Protein AF-A0A951KEY5-F1 (afdb_monomer_lite)

Sequence (68 aa):
MPWAGGLLTLGAMAAMGLPGLAVFVSEFMSIMGGYEAYPVQGVLAATGIVLSAMYLLYMLARVVFGPI

Structure (mmCIF, N/CA/C/O backbone):
data_AF-A0A951KEY5-F1
#
_entry.id   AF-A0A951KEY5-F1
#
loop_
_atom_site.group_PDB
_atom_site.id
_atom_site.type_symbol
_atom_site.label_atom_id
_atom_site.label_alt_id
_atom_site.label_comp_id
_atom_site.label_asym_id
_atom_site.label_entity_id
_atom_site.label_seq_id
_atom_site.pdbx_PDB_ins_code
_atom_site.Cartn_x
_atom_site.Cartn_y
_atom_site.Cartn_z
_atom_site.occupancy
_atom_site.B_iso_or_equiv
_atom_site.auth_seq_id
_atom_site.auth_comp_id
_atom_site.auth_asym_id
_atom_site.auth_atom_id
_atom_site.pdbx_PDB_model_num
ATOM 1 N N . MET A 1 1 ? -10.579 -2.558 21.577 1.00 79.06 1 MET A N 1
ATOM 2 C CA . MET A 1 1 ? -9.426 -2.268 22.463 1.00 79.06 1 MET A CA 1
ATOM 3 C C . MET A 1 1 ? -8.596 -1.148 21.839 1.00 79.06 1 MET A C 1
ATOM 5 O O . MET A 1 1 ? -7.954 -1.403 20.827 1.00 79.06 1 MET A O 1
ATOM 9 N N . PRO A 1 2 ? -8.634 0.083 22.377 1.00 82.88 2 PRO A N 1
ATOM 10 C CA . PRO A 1 2 ? -8.118 1.274 21.686 1.00 82.88 2 PRO A CA 1
ATOM 11 C C . PRO A 1 2 ? -6.607 1.231 21.397 1.00 82.88 2 PRO A C 1
ATOM 13 O O . PRO A 1 2 ? -6.181 1.590 20.305 1.00 82.88 2 PRO A O 1
ATOM 16 N N . TRP A 1 3 ? -5.798 0.718 22.326 1.00 92.19 3 TRP A N 1
ATOM 17 C CA . TRP A 1 3 ? -4.344 0.608 22.155 1.00 92.19 3 TRP A CA 1
ATOM 18 C C . TRP A 1 3 ? -3.948 -0.402 21.065 1.00 92.19 3 TRP A C 1
ATOM 20 O O . TRP A 1 3 ? -3.076 -0.118 20.249 1.00 92.19 3 TRP A O 1
ATOM 30 N N . ALA A 1 4 ? -4.624 -1.555 21.011 1.00 91.88 4 ALA A N 1
ATOM 31 C CA . ALA A 1 4 ? -4.349 -2.601 20.029 1.00 91.88 4 ALA A CA 1
ATOM 32 C C . ALA A 1 4 ? -4.701 -2.133 18.610 1.00 91.88 4 ALA A C 1
ATOM 34 O O . ALA A 1 4 ? -3.924 -2.341 17.684 1.00 91.88 4 ALA A O 1
ATOM 35 N N . GLY A 1 5 ? -5.835 -1.438 18.454 1.00 92.31 5 GLY A N 1
ATOM 36 C CA . GLY A 1 5 ? -6.229 -0.839 17.177 1.00 92.31 5 GLY A CA 1
ATOM 37 C C . GLY A 1 5 ? -5.249 0.237 16.707 1.00 92.31 5 GLY A C 1
ATOM 38 O O . GLY A 1 5 ? -4.861 0.240 15.540 1.00 92.31 5 GLY A O 1
ATOM 39 N N . GLY A 1 6 ? -4.786 1.103 17.615 1.00 92.88 6 GLY A N 1
ATOM 40 C CA . GLY A 1 6 ? -3.797 2.137 17.297 1.00 92.88 6 GLY A CA 1
ATOM 41 C C . GLY A 1 6 ? -2.451 1.558 16.850 1.00 92.88 6 GLY A C 1
ATOM 42 O O . GLY A 1 6 ? -1.942 1.937 15.797 1.00 92.88 6 GLY A O 1
ATOM 43 N N . LEU A 1 7 ? -1.904 0.594 17.599 1.00 94.81 7 LEU A N 1
ATOM 44 C CA . LEU A 1 7 ? -0.636 -0.058 17.250 1.00 94.81 7 LEU A CA 1
ATOM 45 C C . LEU A 1 7 ? -0.732 -0.859 15.947 1.00 94.81 7 LEU A C 1
ATOM 47 O O . LEU A 1 7 ? 0.174 -0.777 15.121 1.00 94.81 7 LEU A O 1
ATOM 51 N N . LEU A 1 8 ? -1.832 -1.589 15.734 1.00 94.62 8 LEU A N 1
ATOM 52 C CA . LEU A 1 8 ? -2.056 -2.328 14.490 1.00 94.62 8 LEU A CA 1
ATOM 53 C C . LEU A 1 8 ? -2.155 -1.381 13.291 1.00 94.62 8 LEU A C 1
ATOM 55 O O . LEU A 1 8 ? -1.572 -1.662 12.249 1.00 94.62 8 LEU A O 1
ATOM 59 N N . THR A 1 9 ? -2.840 -0.246 13.447 1.00 94.12 9 THR A N 1
ATOM 60 C CA . THR A 1 9 ? -2.948 0.772 12.393 1.00 94.12 9 THR A CA 1
ATOM 61 C C . THR A 1 9 ? -1.581 1.361 12.064 1.00 94.12 9 THR A C 1
ATOM 63 O O . THR A 1 9 ? -1.202 1.381 10.899 1.00 94.12 9 THR A O 1
ATOM 66 N N . LEU A 1 10 ? -0.797 1.768 13.067 1.00 94.31 10 LEU A N 1
ATOM 67 C CA . LEU A 1 10 ? 0.557 2.293 12.850 1.00 94.31 10 LEU A CA 1
ATOM 68 C C . LEU A 1 10 ? 1.483 1.261 12.193 1.00 94.31 10 LEU A C 1
ATOM 70 O O . LEU A 1 10 ? 2.194 1.589 11.245 1.00 94.31 10 LEU A O 1
ATOM 74 N N . GLY A 1 11 ? 1.447 0.012 12.660 1.00 94.06 11 GLY A N 1
ATOM 75 C CA . GLY A 1 11 ? 2.224 -1.079 12.076 1.00 94.06 11 GLY A CA 1
ATOM 76 C C . GLY A 1 11 ? 1.820 -1.376 10.631 1.00 94.06 11 GLY A C 1
ATOM 77 O O . GLY A 1 11 ? 2.684 -1.522 9.772 1.00 94.06 11 GLY A O 1
ATOM 78 N N . ALA A 1 12 ? 0.519 -1.399 10.337 1.00 94.00 12 ALA A N 1
ATOM 79 C CA . ALA A 1 12 ? 0.010 -1.593 8.983 1.00 94.00 12 ALA A CA 1
ATOM 80 C C . ALA A 1 12 ? 0.387 -0.430 8.052 1.00 94.00 12 ALA A C 1
ATOM 82 O O . ALA A 1 12 ? 0.785 -0.684 6.920 1.00 94.00 12 ALA A O 1
ATOM 83 N N . MET A 1 13 ? 0.352 0.821 8.531 1.00 94.12 13 MET A N 1
ATOM 84 C CA . MET A 1 13 ? 0.855 1.977 7.774 1.00 94.12 13 MET A CA 1
ATOM 85 C C . MET A 1 13 ? 2.358 1.857 7.488 1.00 94.12 13 MET A C 1
ATOM 87 O O . MET A 1 13 ? 2.803 2.160 6.383 1.00 94.12 13 MET A O 1
ATOM 91 N N . ALA A 1 14 ? 3.151 1.379 8.452 1.00 93.69 14 ALA A N 1
ATOM 92 C CA . ALA A 1 14 ? 4.581 1.152 8.244 1.00 93.69 14 ALA A CA 1
ATOM 93 C C . ALA A 1 14 ? 4.838 0.040 7.219 1.00 93.69 14 ALA A C 1
ATOM 95 O O . ALA A 1 14 ? 5.715 0.189 6.375 1.00 93.69 14 ALA A O 1
ATOM 96 N N . ALA A 1 15 ? 4.057 -1.042 7.269 1.00 91.94 15 ALA A N 1
ATOM 97 C CA . ALA A 1 15 ? 4.199 -2.202 6.391 1.00 91.94 15 ALA A CA 1
ATOM 98 C C . ALA A 1 15 ? 3.786 -1.941 4.932 1.00 91.94 15 ALA A C 1
ATOM 100 O O . ALA A 1 15 ? 4.260 -2.638 4.045 1.00 91.94 15 ALA A O 1
ATOM 101 N N . MET A 1 16 ? 2.921 -0.956 4.671 1.00 92.44 16 MET A N 1
ATOM 102 C CA . MET A 1 16 ? 2.550 -0.546 3.306 1.00 92.44 16 MET A CA 1
ATOM 103 C C . MET A 1 16 ? 3.471 0.530 2.709 1.00 92.44 16 MET A C 1
ATOM 105 O O . MET A 1 16 ? 3.128 1.119 1.685 1.00 92.44 16 MET A O 1
ATOM 109 N N . GLY A 1 17 ? 4.602 0.827 3.358 1.00 89.69 17 GLY A N 1
ATOM 110 C CA . GLY A 1 17 ? 5.591 1.767 2.836 1.00 89.69 17 GLY A CA 1
ATOM 111 C C . GLY A 1 17 ? 5.136 3.228 2.885 1.00 89.69 17 GLY A C 1
ATOM 112 O O . GLY A 1 17 ? 5.415 3.992 1.966 1.00 89.69 17 GLY A O 1
ATOM 113 N N . LEU A 1 18 ? 4.414 3.655 3.928 1.00 92.06 18 LEU A N 1
ATOM 114 C CA . LEU A 1 18 ? 4.001 5.058 4.037 1.00 92.06 18 LEU A CA 1
ATOM 115 C C . LEU A 1 18 ? 5.232 5.981 4.209 1.00 92.06 18 LEU A C 1
ATOM 117 O O . LEU A 1 18 ? 6.086 5.698 5.060 1.00 92.06 18 LEU A O 1
ATOM 121 N N . PRO A 1 19 ? 5.338 7.096 3.455 1.00 89.00 19 PRO A N 1
ATOM 122 C CA . PRO A 1 19 ? 6.463 8.014 3.585 1.00 89.00 19 PRO A CA 1
ATOM 123 C C . PRO A 1 19 ? 6.625 8.531 5.016 1.00 89.00 19 PRO A C 1
ATOM 125 O O . PRO A 1 19 ? 5.663 8.957 5.649 1.00 89.00 19 PRO A O 1
ATOM 128 N N . GLY A 1 20 ? 7.859 8.499 5.521 1.00 88.62 20 GLY A N 1
ATOM 129 C CA . GLY A 1 20 ? 8.176 8.883 6.901 1.00 88.62 20 GLY A CA 1
ATOM 130 C C . GLY A 1 20 ? 8.156 7.727 7.906 1.00 88.62 20 GLY A C 1
ATOM 131 O O . GLY A 1 20 ? 8.505 7.940 9.065 1.00 88.62 20 GLY A O 1
ATOM 132 N N . LEU A 1 21 ? 7.810 6.508 7.478 1.00 91.81 21 LEU A N 1
ATOM 133 C CA . LEU A 1 21 ? 7.951 5.289 8.279 1.00 91.81 21 LEU A CA 1
ATOM 134 C C . LEU A 1 21 ? 9.165 4.462 7.836 1.00 91.81 21 LEU A C 1
ATOM 136 O O . LEU A 1 21 ? 9.712 4.644 6.749 1.00 91.81 21 LEU A O 1
ATOM 140 N N . ALA A 1 22 ? 9.600 3.552 8.711 1.00 86.06 22 ALA A N 1
ATOM 141 C CA . ALA A 1 22 ? 10.895 2.879 8.609 1.00 86.06 22 ALA A CA 1
ATOM 142 C C . ALA A 1 22 ? 11.116 2.092 7.301 1.00 86.06 22 ALA A C 1
ATOM 144 O O . ALA A 1 22 ? 12.245 2.017 6.826 1.00 86.06 22 ALA A O 1
ATOM 145 N N . VAL A 1 23 ? 10.060 1.519 6.715 1.00 88.75 23 VAL A N 1
ATOM 146 C CA . VAL A 1 23 ? 10.166 0.594 5.570 1.00 88.75 23 VAL A CA 1
ATOM 147 C C . VAL A 1 23 ? 10.232 1.328 4.221 1.00 88.75 23 VAL A C 1
ATOM 149 O O . VAL A 1 23 ? 10.860 0.843 3.279 1.00 88.75 23 VAL A O 1
ATOM 152 N N . PHE A 1 24 ? 9.675 2.543 4.140 1.00 91.88 24 PHE A N 1
ATOM 153 C CA . PHE A 1 24 ? 9.520 3.267 2.874 1.00 91.88 24 PHE A CA 1
ATOM 154 C C . PHE A 1 24 ? 10.850 3.527 2.159 1.00 91.88 24 PHE A C 1
ATOM 156 O O . PHE A 1 24 ? 10.955 3.321 0.953 1.00 91.88 24 PHE A O 1
ATOM 163 N N . VAL A 1 25 ? 11.880 3.969 2.890 1.00 92.31 25 VAL A N 1
ATOM 164 C CA . VAL A 1 25 ? 13.155 4.378 2.277 1.00 92.31 25 VAL A CA 1
ATOM 165 C C . VAL A 1 25 ? 13.838 3.198 1.584 1.00 92.31 25 VAL A C 1
ATOM 167 O O . VAL A 1 25 ? 14.308 3.345 0.456 1.00 92.31 25 VAL A O 1
ATOM 170 N N . SER A 1 26 ? 13.858 2.020 2.216 1.00 92.00 26 SER A N 1
ATOM 171 C CA . SER A 1 26 ? 14.473 0.832 1.619 1.00 92.00 26 SER A CA 1
ATOM 172 C C . SER A 1 26 ? 13.660 0.276 0.452 1.00 92.00 26 SER A C 1
ATOM 174 O O . SER A 1 26 ? 14.249 -0.105 -0.557 1.00 92.00 26 SER A O 1
ATOM 176 N N . GLU A 1 27 ? 12.326 0.254 0.551 1.00 92.69 27 GLU A N 1
ATOM 177 C CA . GLU A 1 27 ? 11.465 -0.207 -0.547 1.00 92.69 27 GLU A CA 1
ATOM 178 C C . GLU A 1 27 ? 11.572 0.706 -1.769 1.00 92.69 27 GLU A C 1
ATOM 180 O O . GLU A 1 27 ? 11.766 0.228 -2.888 1.00 92.69 27 GLU A O 1
ATOM 185 N N . PHE A 1 28 ? 11.516 2.022 -1.559 1.00 91.81 28 PHE A N 1
ATOM 186 C CA . PHE A 1 28 ? 11.600 2.992 -2.644 1.00 91.81 28 PHE A CA 1
ATOM 187 C C . PHE A 1 28 ? 12.949 2.918 -3.368 1.00 91.81 28 PHE A C 1
ATOM 189 O O . PHE A 1 28 ? 12.986 2.827 -4.596 1.00 91.81 28 PHE A O 1
ATOM 196 N N . MET A 1 29 ? 14.062 2.891 -2.624 1.00 94.00 29 MET A N 1
ATOM 197 C CA . MET A 1 29 ? 15.397 2.758 -3.219 1.00 94.00 29 MET A CA 1
ATOM 198 C C . MET A 1 29 ? 15.575 1.421 -3.946 1.00 94.00 29 MET A C 1
ATOM 200 O O . MET A 1 29 ? 16.159 1.388 -5.030 1.00 94.00 29 MET A O 1
ATOM 204 N N . SER A 1 30 ? 15.052 0.326 -3.384 1.00 93.69 30 SER A N 1
ATOM 205 C CA . SER A 1 30 ? 15.150 -0.998 -4.001 1.00 93.69 30 SER A CA 1
ATOM 206 C C . SER A 1 30 ? 14.375 -1.079 -5.317 1.00 93.69 30 SER A C 1
ATOM 208 O O . SER A 1 30 ? 14.895 -1.640 -6.281 1.00 93.69 30 SER A O 1
ATOM 210 N N . ILE A 1 31 ? 13.181 -0.484 -5.398 1.00 94.44 31 ILE A N 1
ATOM 211 C CA . ILE A 1 31 ? 12.401 -0.448 -6.644 1.00 94.44 31 ILE A CA 1
ATOM 212 C C . ILE A 1 31 ? 13.046 0.464 -7.678 1.00 94.44 31 ILE A C 1
ATOM 214 O O . ILE A 1 31 ? 13.124 0.074 -8.839 1.00 94.44 31 ILE A O 1
ATOM 218 N N . MET A 1 32 ? 13.537 1.640 -7.282 1.00 94.50 32 MET A N 1
ATOM 219 C CA . MET A 1 32 ? 14.215 2.553 -8.207 1.00 94.50 32 MET A CA 1
ATOM 220 C C . MET A 1 32 ? 15.458 1.902 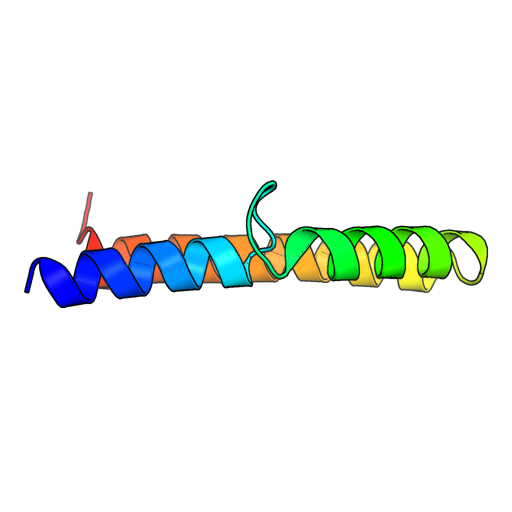-8.824 1.00 94.50 32 MET A C 1
ATOM 222 O O . MET A 1 32 ? 15.575 1.847 -10.047 1.00 94.50 32 MET A O 1
ATOM 226 N N . GLY A 1 33 ? 16.336 1.317 -8.002 1.00 95.19 33 GLY A N 1
ATOM 227 C CA . GLY A 1 33 ? 17.510 0.595 -8.506 1.00 95.19 33 GLY A CA 1
ATOM 228 C C . GLY A 1 33 ? 17.140 -0.665 -9.298 1.00 95.19 33 GLY A C 1
ATOM 229 O O . GLY A 1 33 ? 17.761 -0.978 -10.313 1.00 95.19 33 GLY A O 1
ATOM 230 N N . GLY A 1 34 ? 16.090 -1.374 -8.876 1.00 94.62 34 GLY A N 1
ATOM 231 C CA . GLY A 1 34 ? 15.567 -2.538 -9.588 1.00 94.62 34 GLY A CA 1
ATOM 232 C C . GLY A 1 34 ? 14.997 -2.188 -10.962 1.00 94.62 34 GLY A C 1
ATOM 233 O O . GLY A 1 34 ? 15.210 -2.937 -11.909 1.00 94.62 34 GLY A O 1
ATOM 234 N N . TYR A 1 35 ? 14.322 -1.047 -11.093 1.00 94.62 35 TYR A N 1
ATOM 235 C CA . TYR A 1 35 ? 13.758 -0.573 -12.354 1.00 94.62 35 TYR A CA 1
ATOM 236 C C . TYR A 1 35 ? 14.841 -0.142 -13.350 1.00 94.62 35 TYR A C 1
ATOM 238 O O . TYR A 1 35 ? 14.719 -0.446 -14.536 1.00 94.62 35 TYR A O 1
ATOM 246 N N . GLU A 1 36 ? 15.915 0.501 -12.878 1.00 94.75 36 GLU A N 1
ATOM 247 C CA . GLU A 1 36 ? 17.065 0.859 -13.723 1.00 94.75 36 GLU A CA 1
ATOM 248 C C . GLU A 1 36 ? 17.758 -0.376 -14.319 1.00 94.75 36 GLU A C 1
ATOM 250 O O . GLU A 1 36 ? 18.128 -0.367 -15.493 1.00 94.75 36 GLU A O 1
ATOM 255 N N . ALA A 1 37 ? 17.907 -1.451 -13.540 1.00 95.81 37 ALA A N 1
ATOM 256 C CA . ALA A 1 37 ? 18.534 -2.688 -14.008 1.00 95.81 37 ALA A CA 1
ATOM 257 C C . ALA A 1 37 ? 17.573 -3.595 -14.802 1.00 95.81 37 ALA A C 1
ATOM 259 O O . ALA A 1 37 ? 17.967 -4.225 -15.784 1.00 95.81 37 ALA A O 1
ATOM 260 N N . TYR A 1 38 ? 16.316 -3.684 -14.363 1.00 96.06 38 TYR A N 1
ATOM 261 C CA . TYR A 1 38 ? 15.326 -4.654 -14.823 1.00 96.06 38 TYR A CA 1
ATOM 262 C C . TYR A 1 38 ? 13.918 -4.028 -14.847 1.00 96.06 38 TYR A C 1
ATOM 264 O O . TYR A 1 38 ? 13.127 -4.220 -13.918 1.00 96.06 38 TYR A O 1
ATOM 272 N N . PRO A 1 39 ? 13.553 -3.295 -15.914 1.00 92.75 39 PRO A N 1
ATOM 273 C CA . PRO A 1 39 ? 12.346 -2.468 -15.923 1.00 92.75 39 PRO A CA 1
ATOM 274 C C . PRO A 1 39 ? 11.047 -3.272 -15.774 1.00 92.75 39 PRO A C 1
ATOM 276 O O . PRO A 1 39 ? 10.141 -2.846 -15.062 1.00 92.75 39 PRO A O 1
ATOM 279 N N . VAL A 1 40 ? 10.948 -4.464 -16.377 1.00 96.19 40 VAL A N 1
ATOM 280 C CA . VAL A 1 40 ? 9.745 -5.315 -16.268 1.00 96.19 40 VAL A CA 1
ATOM 281 C C . VAL A 1 40 ? 9.542 -5.793 -14.827 1.00 96.19 40 VAL A C 1
ATOM 283 O O . VAL A 1 40 ? 8.439 -5.721 -14.286 1.00 96.19 40 VAL A O 1
ATOM 286 N N . GLN A 1 41 ? 10.616 -6.241 -14.181 1.00 95.31 41 GLN A N 1
ATOM 287 C CA . GLN A 1 41 ? 10.618 -6.681 -12.790 1.00 95.31 41 GLN A CA 1
ATOM 288 C C . GLN A 1 41 ? 10.353 -5.508 -11.840 1.00 95.31 41 GLN A C 1
ATOM 290 O O . GLN A 1 41 ? 9.621 -5.677 -10.869 1.00 95.31 41 GLN A O 1
ATOM 295 N N . GLY A 1 42 ? 10.879 -4.318 -12.145 1.00 94.69 42 GLY A N 1
ATOM 296 C CA . GLY A 1 42 ? 10.597 -3.090 -11.402 1.00 94.69 42 GLY A CA 1
ATOM 297 C C . GLY A 1 42 ? 9.114 -2.706 -11.438 1.00 94.69 42 GLY A C 1
ATOM 298 O O . GLY A 1 42 ? 8.541 -2.394 -10.395 1.00 94.69 42 GLY A O 1
ATOM 299 N N . VAL A 1 43 ? 8.457 -2.813 -12.600 1.00 95.06 43 VAL A N 1
ATOM 300 C CA . VAL A 1 43 ? 7.000 -2.600 -12.712 1.00 95.06 43 VAL A CA 1
ATOM 301 C C . VAL A 1 43 ? 6.232 -3.631 -11.884 1.00 95.06 43 VAL A C 1
ATOM 303 O O . VAL A 1 43 ? 5.330 -3.259 -11.133 1.00 95.06 43 VAL A O 1
ATOM 306 N N . LEU A 1 44 ? 6.606 -4.912 -11.956 1.00 95.75 44 LEU A N 1
ATOM 307 C CA . LEU A 1 44 ? 5.978 -5.958 -11.140 1.00 95.75 44 LEU A CA 1
ATOM 308 C C . LEU A 1 44 ? 6.155 -5.692 -9.635 1.00 95.75 44 LEU A C 1
ATOM 310 O O . LEU A 1 44 ? 5.186 -5.783 -8.880 1.00 95.75 44 LEU A O 1
ATOM 314 N N . ALA A 1 45 ? 7.348 -5.289 -9.197 1.00 94.19 45 ALA A N 1
ATOM 315 C CA . ALA A 1 45 ? 7.610 -4.926 -7.806 1.00 94.19 45 ALA A CA 1
ATOM 316 C C . ALA A 1 45 ? 6.747 -3.735 -7.352 1.00 94.19 45 ALA A C 1
ATOM 318 O O . ALA A 1 45 ? 6.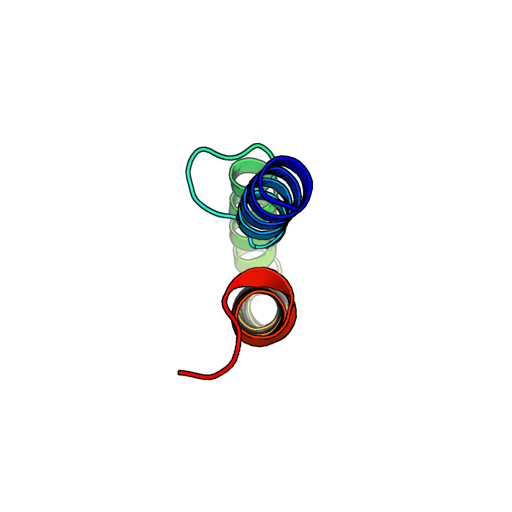117 -3.799 -6.295 1.00 94.19 45 ALA A O 1
ATOM 319 N N . ALA A 1 46 ? 6.631 -2.692 -8.181 1.00 93.81 46 ALA A N 1
ATOM 320 C CA . ALA A 1 46 ? 5.773 -1.542 -7.900 1.00 93.81 46 ALA A CA 1
ATOM 321 C C . ALA A 1 46 ? 4.293 -1.940 -7.772 1.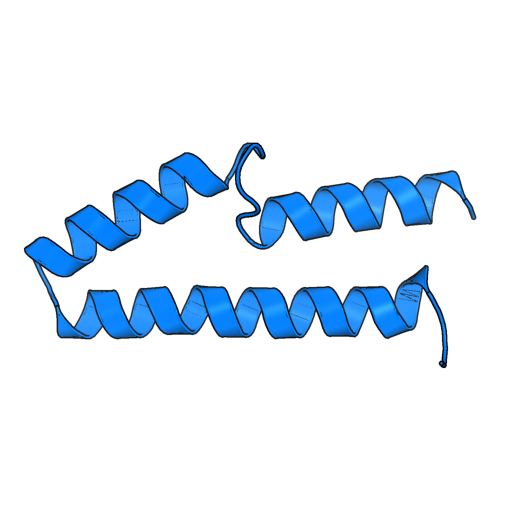00 93.81 46 ALA A C 1
ATOM 323 O O . ALA A 1 46 ? 3.610 -1.492 -6.850 1.00 93.81 46 ALA A O 1
ATOM 324 N N . THR A 1 47 ? 3.794 -2.834 -8.634 1.00 95.00 47 THR A N 1
ATOM 325 C CA . THR A 1 47 ? 2.422 -3.356 -8.492 1.00 95.00 47 THR A CA 1
ATOM 326 C C . THR A 1 47 ? 2.230 -4.158 -7.203 1.00 95.00 47 THR A C 1
ATOM 328 O O . THR A 1 47 ? 1.167 -4.072 -6.588 1.00 95.00 47 THR A O 1
ATOM 331 N N . GLY A 1 48 ? 3.262 -4.873 -6.742 1.00 92.94 48 GLY A N 1
ATOM 332 C CA . GLY A 1 48 ? 3.252 -5.584 -5.464 1.00 92.94 48 GLY A CA 1
ATOM 333 C C . GLY A 1 48 ? 3.007 -4.659 -4.268 1.00 92.94 48 GLY A C 1
ATOM 334 O O . GLY A 1 48 ? 2.193 -4.992 -3.406 1.00 92.94 48 GLY A O 1
ATOM 335 N N . ILE A 1 49 ? 3.620 -3.469 -4.254 1.00 93.00 49 ILE A N 1
ATOM 336 C CA . ILE A 1 49 ? 3.372 -2.457 -3.211 1.00 93.00 49 ILE A CA 1
ATOM 337 C C . ILE A 1 49 ? 1.907 -2.018 -3.213 1.00 93.00 49 ILE A C 1
ATOM 339 O O . ILE A 1 49 ? 1.272 -1.981 -2.159 1.00 93.00 49 ILE A O 1
ATOM 343 N N . VAL A 1 50 ? 1.344 -1.730 -4.391 1.00 93.94 50 VAL A N 1
ATOM 344 C CA . VAL A 1 50 ? -0.059 -1.300 -4.512 1.00 93.94 50 VAL A CA 1
ATOM 345 C C . VAL A 1 50 ? -1.006 -2.374 -3.971 1.00 93.94 50 VAL A C 1
ATOM 347 O O . VAL A 1 50 ? -1.903 -2.068 -3.186 1.00 93.94 50 VAL A O 1
ATOM 350 N N . LEU A 1 51 ? -0.783 -3.641 -4.329 1.00 95.50 51 LEU A N 1
ATOM 351 C CA . LEU A 1 51 ? -1.590 -4.75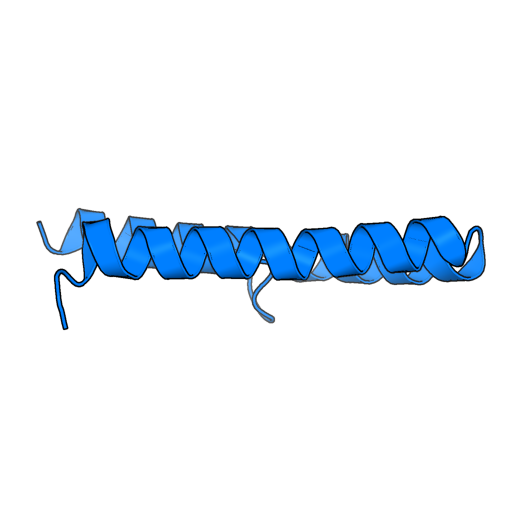9 -3.837 1.00 95.50 51 LEU A CA 1
ATOM 352 C C . LEU A 1 51 ? -1.450 -4.955 -2.320 1.00 95.50 51 LEU A C 1
ATOM 354 O O . LEU A 1 51 ? -2.451 -5.189 -1.638 1.00 95.50 51 LEU A O 1
ATOM 358 N N . SER A 1 52 ? -0.235 -4.819 -1.785 1.00 93.25 52 SER A N 1
ATOM 359 C CA . SER A 1 52 ? 0.026 -4.900 -0.344 1.00 93.25 52 SER A CA 1
ATOM 360 C C . SER A 1 52 ? -0.728 -3.805 0.424 1.00 93.25 52 SER A C 1
ATOM 362 O O . SER A 1 52 ? -1.441 -4.092 1.390 1.00 93.25 52 SER A O 1
ATOM 364 N N . ALA A 1 53 ? -0.677 -2.561 -0.066 1.00 94.56 53 ALA A N 1
ATOM 365 C CA . ALA A 1 53 ? -1.421 -1.435 0.493 1.00 94.56 53 ALA A CA 1
ATOM 366 C C . ALA A 1 53 ? -2.941 -1.660 0.450 1.00 94.56 53 ALA A C 1
ATOM 368 O O . ALA A 1 53 ? -3.623 -1.455 1.456 1.00 94.56 53 ALA A O 1
ATOM 369 N N . MET A 1 54 ? -3.477 -2.131 -0.682 1.00 96.19 54 MET A N 1
ATOM 370 C CA . MET A 1 54 ? -4.902 -2.455 -0.814 1.00 96.19 54 MET A CA 1
ATOM 371 C C . MET A 1 54 ? -5.346 -3.489 0.225 1.00 96.19 54 MET A C 1
ATOM 373 O O . MET A 1 54 ? -6.367 -3.296 0.890 1.00 96.19 54 MET A O 1
ATOM 377 N N . TYR A 1 55 ? -4.577 -4.567 0.389 1.00 95.00 55 TYR A N 1
ATOM 378 C CA . TYR A 1 55 ? -4.882 -5.612 1.363 1.00 95.00 55 TYR A CA 1
ATOM 379 C C . TYR A 1 55 ? -4.845 -5.088 2.804 1.00 95.00 55 TYR A C 1
ATOM 381 O O . TYR A 1 55 ? -5.764 -5.362 3.580 1.00 95.00 55 TYR A O 1
ATOM 389 N N . LEU A 1 56 ? -3.821 -4.310 3.166 1.00 94.94 56 LEU A N 1
ATOM 390 C CA . LEU A 1 56 ? -3.670 -3.776 4.520 1.00 94.94 56 LEU A CA 1
ATOM 391 C C . LEU A 1 56 ? -4.765 -2.766 4.872 1.00 94.94 56 LEU A C 1
ATOM 393 O O . LEU A 1 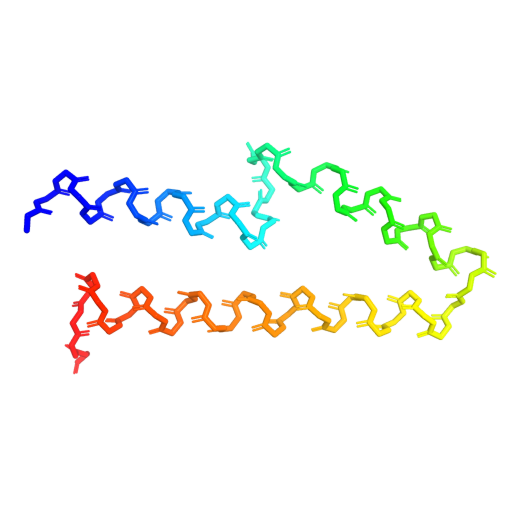56 ? -5.335 -2.847 5.961 1.00 94.94 56 LEU A O 1
ATOM 397 N N . LEU A 1 57 ? -5.121 -1.869 3.950 1.00 94.19 57 LEU A N 1
ATOM 398 C CA . LEU A 1 57 ? -6.227 -0.926 4.145 1.00 94.19 57 LEU A CA 1
ATOM 399 C C . LEU A 1 57 ? -7.562 -1.651 4.316 1.00 94.19 57 LEU A C 1
ATOM 401 O O . LEU A 1 57 ? -8.337 -1.338 5.218 1.00 94.19 57 LEU A O 1
ATOM 405 N N . TYR A 1 58 ? -7.811 -2.661 3.488 1.00 94.69 58 TYR A N 1
ATOM 406 C CA . TYR A 1 58 ? -9.000 -3.495 3.590 1.00 94.69 58 TYR A CA 1
ATOM 407 C C . TYR A 1 58 ? -9.068 -4.266 4.916 1.00 94.69 58 TYR A C 1
ATOM 409 O O . TYR A 1 58 ? -10.125 -4.329 5.548 1.00 94.69 58 TYR A O 1
ATOM 417 N N . MET A 1 59 ? -7.943 -4.826 5.365 1.00 94.94 59 MET A N 1
ATOM 418 C CA . MET A 1 59 ? -7.840 -5.501 6.658 1.00 94.94 59 MET A CA 1
ATOM 419 C C . MET A 1 59 ? -8.138 -4.532 7.806 1.00 94.94 59 MET A C 1
ATOM 421 O O . MET A 1 59 ? -8.978 -4.840 8.653 1.00 94.94 59 MET A O 1
ATOM 425 N N . LEU A 1 60 ? -7.528 -3.343 7.803 1.00 94.38 60 LEU A N 1
ATOM 426 C CA . LEU A 1 60 ? -7.768 -2.324 8.826 1.00 94.38 60 LEU A CA 1
ATOM 427 C C . LEU A 1 60 ? -9.228 -1.879 8.861 1.00 94.38 60 LEU A C 1
ATOM 429 O O . LEU A 1 60 ? -9.801 -1.780 9.949 1.00 94.38 60 LEU A O 1
ATOM 433 N N . ALA A 1 61 ? -9.840 -1.664 7.693 1.00 92.88 61 ALA A N 1
ATOM 434 C CA . ALA A 1 61 ? -11.252 -1.314 7.596 1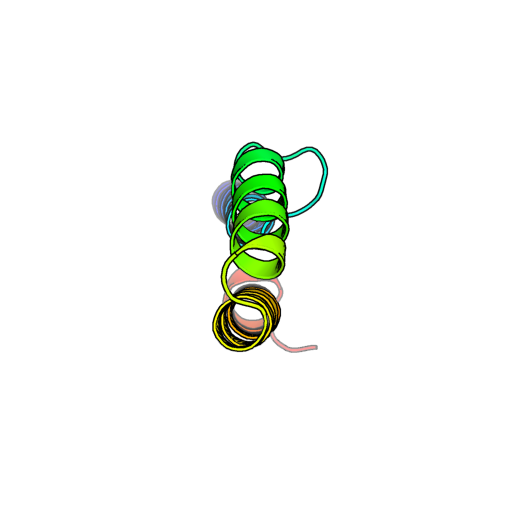.00 92.88 61 ALA A CA 1
ATOM 435 C C . ALA A 1 61 ? -12.131 -2.350 8.317 1.00 92.88 61 ALA A C 1
ATOM 437 O O . ALA A 1 61 ? -13.005 -1.987 9.093 1.00 92.88 61 ALA A O 1
ATOM 438 N N . ARG A 1 62 ? -11.854 -3.647 8.150 1.00 91.75 62 ARG A N 1
ATOM 439 C CA . ARG A 1 62 ? -12.662 -4.720 8.755 1.00 91.75 62 ARG A CA 1
ATOM 440 C C . ARG A 1 62 ? -12.363 -4.997 10.221 1.00 91.75 62 ARG A C 1
ATOM 442 O O . ARG A 1 62 ? -13.279 -5.318 10.972 1.00 91.75 62 ARG A O 1
ATOM 449 N N . VAL A 1 63 ? -11.092 -4.952 10.606 1.00 91.06 63 VAL A N 1
ATOM 450 C CA . VAL A 1 63 ? -10.632 -5.413 11.925 1.00 91.06 63 VAL A CA 1
ATOM 451 C C . VAL A 1 63 ? -10.658 -4.286 12.952 1.00 91.06 63 VAL A C 1
ATOM 453 O O . VAL A 1 63 ? -11.003 -4.521 14.109 1.00 91.06 63 VAL A O 1
ATOM 456 N N . VAL A 1 64 ? -10.276 -3.074 12.543 1.00 91.56 64 VAL A N 1
ATOM 457 C CA . VAL A 1 64 ? -10.112 -1.931 13.451 1.00 91.56 64 VAL A CA 1
ATOM 458 C C . VAL A 1 64 ? -11.284 -0.965 13.351 1.00 91.56 64 VAL A C 1
ATOM 460 O O . VAL A 1 64 ? -11.811 -0.560 14.384 1.00 91.56 64 VAL A O 1
ATOM 463 N N . PHE A 1 65 ? -11.689 -0.598 12.133 1.00 87.50 65 PHE A N 1
ATOM 464 C CA . PHE A 1 65 ? -12.689 0.455 11.922 1.00 87.50 65 PHE A CA 1
ATOM 465 C C . PHE A 1 65 ? -14.132 -0.065 11.852 1.00 87.50 65 PHE A C 1
ATOM 467 O O . PHE A 1 65 ? -15.054 0.681 12.170 1.00 87.50 65 PHE A O 1
ATOM 474 N N . GLY A 1 66 ? -14.328 -1.350 11.549 1.00 76.69 66 GLY A N 1
ATOM 475 C CA . GLY A 1 66 ? -15.651 -1.961 11.451 1.00 76.69 66 GLY A CA 1
ATOM 476 C C . GLY A 1 66 ? -16.384 -1.602 10.148 1.00 76.69 66 GLY A C 1
ATOM 477 O O . GLY A 1 66 ? -15.835 -0.913 9.288 1.00 76.69 66 GLY A O 1
ATOM 478 N N . PRO A 1 67 ? -17.607 -2.123 9.946 1.00 70.88 67 PRO A N 1
ATOM 479 C CA . PRO A 1 67 ? -18.408 -1.791 8.771 1.00 70.88 67 PRO A CA 1
ATOM 480 C C . PRO A 1 67 ? -18.699 -0.283 8.716 1.00 70.88 67 PRO A C 1
ATOM 482 O O . PRO A 1 67 ? -19.049 0.315 9.732 1.00 70.88 67 PRO A O 1
ATOM 485 N N . ILE A 1 68 ? -18.527 0.293 7.522 1.00 59.66 68 ILE A N 1
ATOM 486 C CA . ILE A 1 68 ? -18.953 1.655 7.153 1.00 59.66 68 ILE A CA 1
ATOM 487 C C . ILE A 1 68 ? -20.469 1.808 7.224 1.00 59.66 68 ILE A C 1
ATOM 489 O O . ILE A 1 68 ? -21.169 0.851 6.817 1.00 59.66 68 ILE A O 1
#

Radius of gyration: 14.29 Å; chains: 1; bounding box: 38×16×39 Å

Secondary structure (DSSP, 8-state):
-HHHHHHHHHHHHHHTT-TTSTTHHHHHHHHHHHHHH-HHHHHHHHHHHHHHHHHHHHHHIIIII---

Foldseek 3Di:
DVVVLVVLVVVLCLQLLPPPHDVVVVLVVCLVVCCVVPVVVSVVSVVVSVVSNVVSVVCSCPPRVNDD

pLDDT: mean 91.85, std 5.89, range [59.66, 96.19]